Protein AF-A0A392QJ51-F1 (afdb_monomer)

pLDDT: mean 86.75, std 9.47, range [63.25, 97.25]

Foldseek 3Di:
DVVVVVVVVVVCVVVVVVVVVVVVVVVCVVPDDDPDDPPDPPDDDDPDDPPDDDDDPDWDDDPVGRPDTDD

Sequence (71 aa):
MAAVAISQSGFMAPGASKAKSSAASILAILDQKSKIDTSDESGMTLEDVKGEIEFHNVAFKYPTRPDVHIF

Radius of gyration: 25.88 Å; Cα contacts (8 Å, |Δi|>4): 12; chains: 1; bounding box: 57×29×68 Å

Structure (mmCIF, N/CA/C/O backbone):
data_AF-A0A392QJ51-F1
#
_entry.id   AF-A0A392QJ51-F1
#
loop_
_atom_site.group_PDB
_atom_site.id
_atom_site.type_symbol
_atom_site.label_atom_id
_atom_site.label_alt_id
_atom_site.label_comp_id
_atom_site.label_asym_id
_atom_site.label_entity_id
_atom_site.label_seq_id
_atom_site.pdbx_PDB_ins_code
_atom_site.Cartn_x
_atom_site.Cartn_y
_atom_site.Cartn_z
_atom_site.occupancy
_atom_site.B_iso_or_equiv
_atom_site.auth_seq_id
_atom_site.auth_comp_id
_atom_site.auth_asym_id
_atom_site.auth_atom_id
_atom_site.pdbx_PDB_model_num
ATOM 1 N N . MET A 1 1 ? 36.816 -5.373 -41.823 1.00 63.25 1 MET A N 1
ATOM 2 C CA . MET A 1 1 ? 36.562 -4.905 -40.437 1.00 63.25 1 MET A CA 1
ATOM 3 C C . MET A 1 1 ? 35.134 -4.385 -40.213 1.00 63.25 1 MET A C 1
ATOM 5 O O . MET A 1 1 ? 34.605 -4.636 -39.142 1.00 63.25 1 MET A O 1
ATOM 9 N N . ALA A 1 2 ? 34.461 -3.761 -41.192 1.00 67.31 2 ALA A N 1
ATOM 10 C CA . ALA A 1 2 ? 33.088 -3.245 -41.024 1.00 67.31 2 ALA A CA 1
ATOM 11 C C . ALA A 1 2 ? 32.008 -4.313 -40.717 1.00 67.31 2 ALA A C 1
ATOM 13 O O . ALA A 1 2 ? 31.143 -4.084 -39.877 1.00 67.31 2 ALA A O 1
ATOM 14 N N . ALA A 1 3 ? 32.083 -5.505 -41.326 1.00 68.25 3 ALA A N 1
ATOM 15 C CA . ALA A 1 3 ? 31.113 -6.584 -41.082 1.00 68.25 3 ALA A CA 1
ATOM 16 C C . ALA A 1 3 ? 31.120 -7.096 -39.625 1.00 68.25 3 ALA A C 1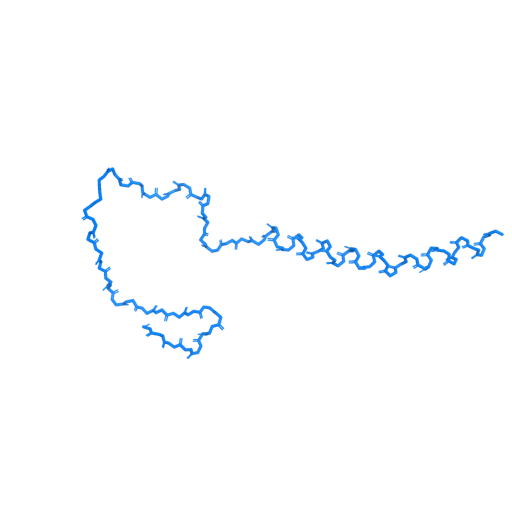
ATOM 18 O O . ALA A 1 3 ? 30.073 -7.416 -39.068 1.00 68.25 3 ALA A O 1
ATOM 19 N N . VAL A 1 4 ? 32.293 -7.109 -38.980 1.00 74.31 4 VAL A N 1
ATOM 20 C CA . VAL A 1 4 ? 32.442 -7.522 -37.574 1.00 74.31 4 VAL A CA 1
ATOM 21 C C . VAL A 1 4 ? 31.803 -6.497 -36.634 1.00 74.31 4 VAL A C 1
ATOM 23 O O . VAL A 1 4 ? 31.151 -6.881 -35.667 1.00 74.31 4 VAL A O 1
ATOM 26 N N . ALA A 1 5 ? 31.921 -5.202 -36.945 1.00 68.44 5 ALA A N 1
ATOM 27 C CA . ALA A 1 5 ? 31.329 -4.133 -36.142 1.00 68.44 5 A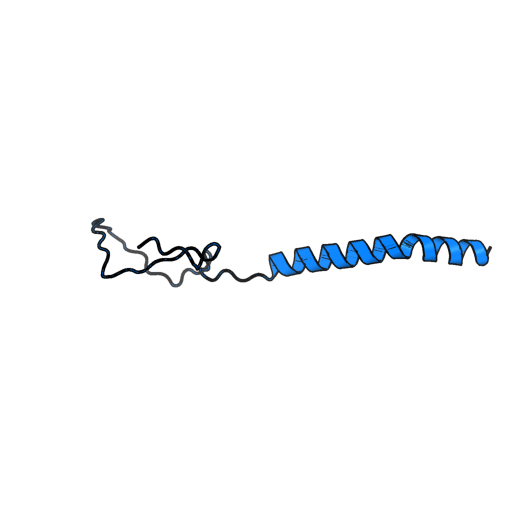LA A CA 1
ATOM 28 C C . ALA A 1 5 ? 29.787 -4.170 -36.155 1.00 68.44 5 ALA A C 1
ATOM 30 O O . ALA A 1 5 ? 29.162 -4.023 -35.108 1.00 68.44 5 ALA A O 1
ATOM 31 N N . ILE A 1 6 ? 29.174 -4.434 -37.315 1.00 71.88 6 ILE A N 1
ATOM 32 C CA . ILE A 1 6 ? 27.710 -4.565 -37.450 1.00 71.88 6 ILE A CA 1
ATOM 33 C C . ILE A 1 6 ? 27.207 -5.847 -36.764 1.00 71.88 6 ILE A C 1
ATOM 35 O O . ILE A 1 6 ? 26.156 -5.850 -36.125 1.00 71.88 6 ILE A O 1
ATOM 39 N N . SER A 1 7 ? 27.971 -6.940 -36.850 1.00 71.62 7 SER A N 1
ATOM 40 C CA . SER A 1 7 ? 27.610 -8.198 -36.189 1.00 71.62 7 SER A CA 1
ATOM 41 C C . SER A 1 7 ? 27.660 -8.091 -34.662 1.00 71.62 7 SER A C 1
ATOM 43 O O . SER A 1 7 ? 26.783 -8.630 -33.988 1.00 71.62 7 SER A O 1
ATOM 45 N N . GLN A 1 8 ? 28.663 -7.403 -34.101 1.00 68.31 8 GLN A N 1
ATOM 46 C CA . GLN A 1 8 ? 28.762 -7.207 -32.652 1.00 68.31 8 GLN A CA 1
ATOM 47 C C . GLN A 1 8 ? 27.665 -6.277 -32.120 1.00 68.31 8 GLN A C 1
ATOM 49 O O . GLN A 1 8 ? 27.091 -6.562 -31.071 1.00 68.31 8 GLN A O 1
ATOM 54 N N . SER A 1 9 ? 27.308 -5.213 -32.848 1.00 67.12 9 SER A N 1
ATOM 55 C CA . SER A 1 9 ? 26.225 -4.314 -32.428 1.00 67.12 9 SER A CA 1
ATOM 56 C C . SER A 1 9 ? 24.853 -4.998 -32.453 1.00 67.12 9 SER A C 1
ATOM 58 O O . SER A 1 9 ? 24.072 -4.838 -31.514 1.00 67.12 9 SER A O 1
ATOM 60 N N . GLY A 1 10 ? 24.585 -5.837 -33.460 1.00 69.62 10 GLY A N 1
ATOM 61 C CA . GLY A 1 10 ? 23.370 -6.654 -33.526 1.00 69.62 10 GLY A CA 1
ATOM 62 C C . GLY A 1 10 ? 23.246 -7.650 -32.365 1.00 69.62 10 GLY A C 1
ATOM 63 O O . GLY A 1 10 ? 22.154 -7.838 -31.829 1.00 69.62 10 GLY A O 1
ATOM 64 N N . PHE A 1 11 ? 24.363 -8.232 -31.915 1.00 69.88 11 PHE A N 1
ATOM 65 C CA . PHE A 1 11 ? 24.388 -9.168 -30.784 1.00 69.88 11 PHE A CA 1
ATOM 66 C C . PHE A 1 11 ? 24.090 -8.498 -29.429 1.00 69.88 11 PHE A C 1
ATOM 68 O O . PHE A 1 11 ? 23.563 -9.143 -28.524 1.00 69.88 11 PHE A O 1
ATOM 75 N N . MET A 1 12 ? 24.370 -7.198 -29.279 1.00 73.31 12 MET A N 1
ATOM 76 C CA . MET A 1 12 ? 24.106 -6.446 -28.042 1.00 73.31 12 MET A CA 1
ATOM 77 C C . MET A 1 12 ? 22.657 -5.941 -27.919 1.00 73.31 12 MET A C 1
ATOM 79 O O . MET A 1 12 ? 22.218 -5.583 -26.821 1.00 73.31 12 MET A O 1
ATOM 83 N N . ALA A 1 13 ? 21.885 -5.941 -29.010 1.00 75.44 13 ALA A N 1
ATOM 84 C CA . ALA A 1 13 ? 20.516 -5.422 -29.037 1.00 75.44 13 ALA A CA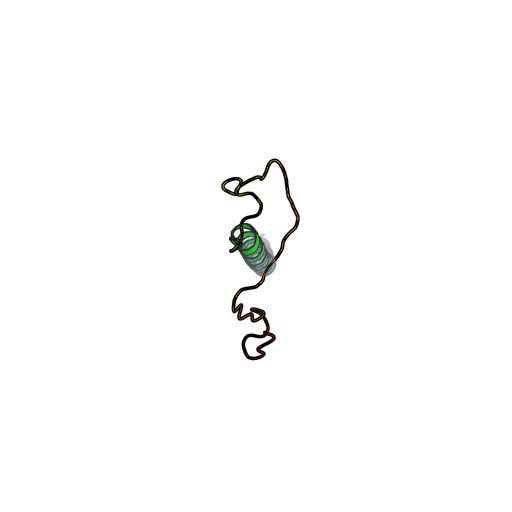 1
ATOM 85 C C . ALA A 1 13 ? 19.544 -6.104 -28.040 1.00 75.44 13 ALA A C 1
ATOM 87 O O . ALA A 1 13 ? 18.787 -5.391 -27.371 1.00 75.44 13 ALA A O 1
ATOM 88 N N . PRO A 1 14 ? 19.567 -7.440 -27.838 1.00 81.19 14 PRO A N 1
ATOM 89 C CA . PRO A 1 14 ? 18.709 -8.094 -26.846 1.00 81.19 14 PRO A CA 1
ATOM 90 C C . PRO A 1 14 ? 19.027 -7.678 -25.402 1.00 81.19 14 PRO A C 1
ATOM 92 O O . PRO A 1 14 ? 18.119 -7.564 -24.577 1.00 81.19 14 PRO A O 1
ATOM 95 N N . GLY A 1 15 ? 20.304 -7.422 -25.092 1.00 84.62 15 GLY A N 1
ATOM 96 C CA . GLY A 1 15 ? 20.736 -6.950 -23.775 1.00 84.62 15 GLY A CA 1
ATOM 97 C C . GLY A 1 15 ? 20.210 -5.549 -23.471 1.00 84.62 15 GLY A C 1
ATOM 98 O O . GLY A 1 15 ? 19.647 -5.319 -22.402 1.00 84.62 15 GLY A O 1
ATOM 99 N N . ALA A 1 16 ? 20.298 -4.643 -24.448 1.00 87.00 16 ALA A N 1
ATOM 100 C CA . ALA A 1 16 ? 19.741 -3.296 -24.341 1.00 87.00 16 ALA A CA 1
ATOM 101 C C . ALA A 1 16 ? 18.212 -3.302 -24.153 1.00 87.00 16 ALA A C 1
ATOM 103 O O . ALA A 1 16 ? 17.687 -2.558 -23.324 1.00 87.00 16 ALA A O 1
ATOM 104 N N . SER A 1 17 ? 17.491 -4.171 -24.870 1.00 87.38 17 SER A N 1
ATOM 105 C CA . SER A 1 17 ? 16.038 -4.319 -24.712 1.00 87.38 17 SER A CA 1
ATOM 106 C C . SER A 1 17 ? 15.653 -4.803 -23.307 1.00 87.38 17 SER A C 1
ATOM 108 O O . SER A 1 17 ? 14.791 -4.197 -22.664 1.00 87.38 17 SER A O 1
ATOM 110 N N . LYS A 1 18 ? 16.339 -5.831 -22.785 1.00 91.88 18 LYS A N 1
ATOM 111 C CA . LYS A 1 18 ? 16.130 -6.316 -21.411 1.00 91.88 18 LYS A CA 1
ATOM 112 C C . LYS A 1 18 ? 16.446 -5.243 -20.373 1.00 91.88 18 LYS A C 1
ATOM 114 O O . LYS A 1 18 ? 15.640 -5.030 -19.474 1.00 91.88 18 LYS A O 1
ATOM 119 N N . ALA A 1 19 ? 17.564 -4.532 -20.524 1.00 93.19 19 ALA A N 1
ATOM 120 C CA . ALA A 1 19 ? 17.939 -3.445 -19.623 1.00 93.19 19 ALA A CA 1
ATOM 121 C C . ALA A 1 19 ? 16.865 -2.348 -19.578 1.00 93.19 19 ALA A C 1
ATOM 123 O O . ALA A 1 19 ? 16.468 -1.921 -18.496 1.00 93.19 19 ALA A O 1
ATOM 124 N N . LYS A 1 20 ? 16.333 -1.950 -20.742 1.00 94.00 20 LYS A N 1
ATOM 125 C CA . LYS A 1 20 ? 15.243 -0.972 -20.832 1.00 94.00 20 LYS A CA 1
ATOM 126 C C . LYS A 1 20 ? 13.979 -1.454 -20.117 1.00 94.00 20 LYS A C 1
ATOM 128 O O . LYS A 1 20 ? 13.377 -0.680 -19.380 1.00 94.00 20 LYS A O 1
ATOM 133 N N . SER A 1 21 ? 13.589 -2.716 -20.311 1.00 94.75 21 SER A N 1
ATOM 134 C CA . SER A 1 21 ? 12.419 -3.294 -19.637 1.00 94.75 21 SER A CA 1
ATOM 135 C C . SER A 1 21 ? 12.596 -3.326 -18.119 1.00 94.75 21 SER A C 1
ATOM 137 O O . SER A 1 21 ? 11.692 -2.920 -17.397 1.00 94.75 21 SER A O 1
ATOM 139 N N . SER A 1 22 ? 13.758 -3.763 -17.631 1.00 96.06 22 SER A N 1
ATOM 140 C CA . SER A 1 22 ? 14.040 -3.813 -16.194 1.00 96.06 22 SER A CA 1
ATOM 141 C C . SER A 1 22 ? 14.060 -2.420 -15.568 1.00 96.06 22 SER A C 1
ATOM 143 O O . SER A 1 22 ? 13.476 -2.219 -14.506 1.00 96.06 22 SER A O 1
ATOM 145 N N . ALA A 1 23 ? 14.682 -1.444 -16.237 1.00 96.62 23 ALA A N 1
ATOM 146 C CA . ALA A 1 23 ? 14.688 -0.058 -15.779 1.00 96.62 23 ALA A CA 1
ATOM 147 C C . ALA A 1 23 ? 13.264 0.512 -15.690 1.00 96.62 23 ALA A C 1
ATOM 149 O O . ALA A 1 23 ? 12.925 1.140 -14.692 1.00 96.62 23 ALA A O 1
ATOM 150 N N . ALA A 1 24 ? 12.412 0.236 -16.684 1.00 96.00 24 ALA A N 1
ATOM 151 C CA . ALA A 1 24 ? 11.012 0.653 -16.658 1.00 96.00 24 ALA A CA 1
ATOM 152 C C . ALA A 1 24 ? 10.243 0.047 -15.472 1.00 96.00 24 ALA A C 1
ATOM 154 O O . ALA A 1 24 ? 9.488 0.756 -14.816 1.00 96.00 24 ALA A O 1
ATOM 155 N N . SER A 1 25 ? 10.459 -1.234 -15.152 1.00 97.00 25 SER A N 1
ATOM 156 C CA . SER A 1 25 ? 9.836 -1.872 -13.984 1.00 97.00 25 SER A CA 1
ATOM 157 C C . SER A 1 25 ? 10.298 -1.265 -12.658 1.00 97.00 25 SER A C 1
ATOM 159 O O . SER A 1 25 ? 9.474 -1.056 -11.774 1.00 97.00 25 SER A O 1
ATOM 161 N N . ILE A 1 26 ? 11.592 -0.960 -12.516 1.00 97.25 26 ILE A N 1
ATOM 162 C CA . ILE A 1 26 ? 12.127 -0.327 -11.301 1.00 97.25 26 ILE A CA 1
ATOM 163 C C . ILE A 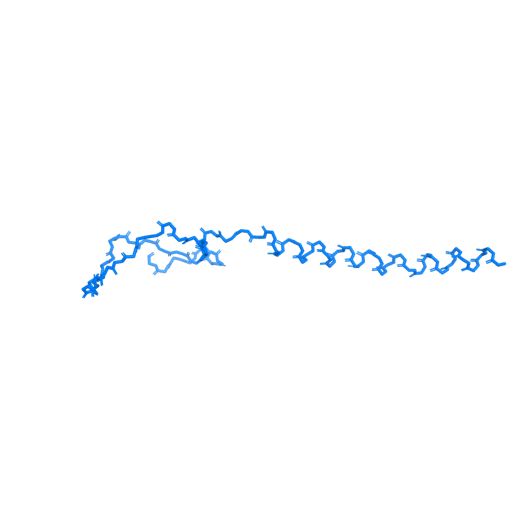1 26 ? 11.540 1.075 -11.130 1.00 97.25 26 ILE A C 1
ATOM 165 O O . ILE A 1 26 ? 11.060 1.400 -10.049 1.00 97.25 26 ILE A O 1
ATOM 169 N N . LEU A 1 27 ? 11.530 1.883 -12.194 1.00 96.06 27 LEU A N 1
ATOM 170 C CA . LEU A 1 27 ? 10.942 3.222 -12.153 1.00 96.06 27 LEU A CA 1
ATOM 171 C C . LEU A 1 27 ? 9.448 3.168 -11.822 1.00 96.06 27 LEU A C 1
ATOM 173 O O . LEU A 1 27 ? 8.994 3.933 -10.984 1.00 96.06 27 LEU A O 1
ATOM 177 N N . ALA A 1 28 ? 8.706 2.201 -12.369 1.00 95.94 28 ALA A N 1
ATOM 178 C CA . ALA A 1 28 ? 7.295 2.022 -12.036 1.00 95.94 28 ALA A CA 1
ATOM 179 C C . ALA A 1 28 ? 7.053 1.725 -10.543 1.00 95.94 28 ALA A C 1
ATOM 181 O O . ALA A 1 28 ? 6.041 2.160 -10.000 1.00 95.94 28 ALA A O 1
ATOM 182 N N . ILE A 1 29 ? 7.964 1.002 -9.878 1.00 94.88 29 ILE A N 1
ATOM 183 C CA . ILE A 1 29 ? 7.897 0.761 -8.426 1.00 94.88 29 ILE A CA 1
ATOM 184 C C . ILE A 1 29 ? 8.233 2.040 -7.652 1.00 94.88 29 ILE A C 1
ATOM 186 O O . ILE A 1 29 ? 7.554 2.355 -6.681 1.00 94.88 29 ILE A O 1
ATOM 190 N N . LEU A 1 30 ? 9.263 2.777 -8.073 1.00 92.69 30 LEU A N 1
ATOM 191 C CA . LEU A 1 30 ? 9.677 4.022 -7.414 1.00 92.69 30 LEU A CA 1
ATOM 192 C C . LEU A 1 30 ? 8.614 5.124 -7.528 1.00 92.69 30 LEU A C 1
ATOM 194 O O . LEU A 1 30 ? 8.388 5.856 -6.570 1.00 92.69 30 LEU A O 1
ATOM 198 N N . ASP A 1 31 ? 7.939 5.208 -8.672 1.00 92.62 31 ASP A N 1
ATOM 199 C CA . ASP A 1 31 ? 6.885 6.191 -8.938 1.00 92.62 31 ASP A CA 1
ATOM 200 C C . ASP A 1 31 ? 5.528 5.791 -8.326 1.00 92.62 31 ASP A C 1
ATOM 202 O O . ASP A 1 31 ? 4.568 6.572 -8.349 1.00 92.62 31 ASP A O 1
ATOM 206 N N . GLN A 1 32 ? 5.412 4.573 -7.787 1.00 91.94 32 GLN A N 1
ATOM 207 C CA . GLN A 1 32 ? 4.175 4.084 -7.195 1.00 91.94 32 GLN A CA 1
ATOM 208 C C . GLN A 1 32 ? 3.827 4.886 -5.936 1.00 91.94 32 GLN A C 1
ATOM 210 O O . GLN A 1 32 ? 4.518 4.837 -4.922 1.00 91.94 32 GLN A O 1
ATOM 215 N N . LYS A 1 33 ? 2.676 5.561 -5.963 1.00 89.25 33 LYS A N 1
ATOM 216 C CA . LYS A 1 33 ? 2.150 6.277 -4.796 1.00 89.25 33 LYS A CA 1
ATOM 217 C C . LYS A 1 33 ? 1.322 5.350 -3.909 1.00 89.25 33 LYS A C 1
ATOM 219 O O . LYS A 1 33 ? 0.381 4.706 -4.384 1.00 89.25 33 LYS A O 1
ATOM 224 N N . SER A 1 34 ? 1.653 5.301 -2.619 1.00 90.06 34 SER A N 1
ATOM 225 C CA . SER A 1 34 ? 0.818 4.633 -1.618 1.00 90.06 34 SER A CA 1
ATOM 226 C C . SER A 1 34 ? -0.489 5.403 -1.425 1.00 90.06 34 SER A C 1
ATOM 228 O O . SER A 1 34 ? -0.508 6.630 -1.463 1.00 90.06 34 SER A O 1
ATOM 230 N N . LYS A 1 35 ? -1.594 4.684 -1.198 1.00 89.75 35 LYS A N 1
ATOM 231 C CA . LYS A 1 35 ? -2.882 5.308 -0.839 1.00 89.75 35 LYS A CA 1
ATOM 232 C C . LYS A 1 35 ? -2.863 5.915 0.565 1.00 89.75 35 LYS A C 1
ATOM 234 O O . LYS A 1 35 ? -3.657 6.800 0.848 1.00 89.75 35 LYS A O 1
ATOM 239 N N . ILE A 1 36 ? -1.996 5.390 1.426 1.00 90.69 36 ILE A N 1
ATOM 240 C CA . ILE A 1 36 ? -1.750 5.876 2.781 1.00 90.69 36 ILE A CA 1
ATOM 241 C C . ILE A 1 36 ? -0.269 6.240 2.816 1.00 90.69 36 ILE A C 1
ATOM 243 O O . ILE A 1 36 ? 0.579 5.345 2.744 1.00 90.69 36 ILE A O 1
ATOM 247 N N . ASP A 1 37 ? 0.035 7.534 2.825 1.00 89.56 37 ASP A N 1
ATOM 248 C CA . ASP A 1 37 ? 1.410 8.024 2.868 1.00 89.56 37 ASP A CA 1
ATOM 249 C C . ASP A 1 37 ? 1.901 8.037 4.316 1.00 89.56 37 ASP A C 1
ATOM 251 O O . ASP A 1 37 ? 1.323 8.694 5.174 1.00 89.56 37 ASP A O 1
ATOM 255 N N . THR A 1 38 ? 2.955 7.276 4.596 1.00 86.69 38 THR A N 1
ATOM 256 C CA . THR A 1 38 ? 3.559 7.207 5.932 1.00 86.69 38 THR A CA 1
ATOM 257 C C . THR A 1 38 ? 4.470 8.390 6.231 1.00 86.69 38 THR A C 1
ATOM 259 O O . THR A 1 38 ? 4.852 8.575 7.381 1.00 86.69 38 THR A O 1
ATOM 262 N N . SER A 1 39 ? 4.873 9.139 5.205 1.00 88.12 39 SER A N 1
ATOM 263 C CA . SER A 1 39 ? 5.732 10.318 5.345 1.00 88.12 39 SER A CA 1
ATOM 264 C C . SER A 1 39 ? 4.920 11.596 5.547 1.00 88.12 39 SER A C 1
ATOM 266 O O . SER A 1 39 ? 5.504 12.654 5.759 1.00 88.12 39 SER A O 1
ATOM 268 N N . ASP A 1 40 ? 3.592 11.514 5.437 1.00 90.62 40 ASP A N 1
ATOM 269 C CA . ASP A 1 40 ? 2.711 12.652 5.649 1.00 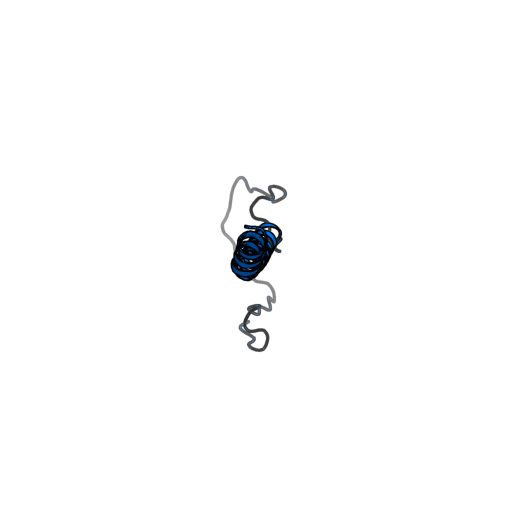90.62 40 ASP A CA 1
ATOM 270 C C . ASP A 1 40 ? 2.542 12.928 7.149 1.00 90.62 40 ASP A C 1
ATOM 272 O O . ASP A 1 40 ? 1.987 12.123 7.898 1.00 90.62 40 ASP A O 1
ATOM 276 N N . GLU A 1 41 ? 3.019 14.093 7.580 1.00 90.38 41 GLU A N 1
ATOM 277 C CA . GLU A 1 41 ? 2.940 14.568 8.965 1.00 90.38 41 GLU A CA 1
ATOM 278 C C . GLU A 1 41 ? 1.682 15.413 9.231 1.00 90.38 41 GLU A C 1
ATOM 280 O O . GLU A 1 41 ? 1.537 15.985 10.308 1.00 90.38 41 GLU A O 1
ATOM 285 N N . SER A 1 42 ? 0.745 15.499 8.277 1.00 91.44 42 SER A N 1
ATOM 286 C CA . SER A 1 42 ? -0.514 16.245 8.436 1.00 91.44 42 SER A CA 1
ATOM 287 C C . SER A 1 42 ? -1.478 15.657 9.480 1.00 91.44 42 SER A C 1
ATOM 289 O O . SER A 1 42 ? -2.492 16.277 9.813 1.00 91.44 42 SER A O 1
ATOM 291 N N . GLY A 1 43 ? -1.178 14.462 9.996 1.00 89.44 43 GLY A N 1
ATOM 292 C CA . GLY A 1 43 ? -1.967 13.777 11.013 1.00 89.44 43 GLY A CA 1
ATOM 293 C C . GLY A 1 43 ? -2.018 14.506 12.360 1.00 89.44 43 GLY A C 1
ATOM 294 O O . GLY A 1 43 ? -1.210 15.375 12.678 1.00 89.44 43 GLY A O 1
ATOM 295 N N . MET A 1 44 ? -2.988 14.122 13.189 1.00 91.62 44 MET A N 1
ATOM 296 C CA . MET A 1 44 ? -3.107 14.634 14.552 1.00 91.62 44 MET A CA 1
ATOM 297 C C . MET A 1 44 ? -2.271 13.788 15.515 1.00 91.62 44 MET A C 1
ATOM 299 O O . MET A 1 44 ? -2.523 12.594 15.675 1.00 91.62 44 MET A O 1
ATOM 303 N N . THR A 1 45 ? -1.333 14.426 16.213 1.00 91.06 45 THR A N 1
ATOM 304 C CA . THR A 1 45 ? -0.598 13.819 17.329 1.00 91.06 45 THR A CA 1
ATOM 305 C C . THR A 1 45 ? -1.290 14.180 18.638 1.00 91.06 45 THR A C 1
ATOM 307 O O . THR A 1 45 ? -1.438 15.358 18.957 1.00 91.06 45 THR A O 1
ATOM 310 N N . LEU A 1 46 ? -1.739 13.177 19.393 1.00 91.56 46 LEU A N 1
ATOM 311 C CA . LEU A 1 46 ? -2.352 13.378 20.707 1.00 91.56 46 LEU A CA 1
ATOM 312 C C . LEU A 1 46 ? -1.260 13.425 21.788 1.00 91.56 46 LEU A C 1
ATOM 314 O O . LEU A 1 46 ? -0.383 12.565 21.803 1.00 91.56 46 LEU A O 1
ATOM 318 N N . GLU A 1 47 ? -1.327 14.403 22.696 1.00 92.69 47 GLU A N 1
ATOM 319 C CA . GLU A 1 47 ? -0.382 14.536 23.823 1.00 92.69 47 GLU A CA 1
ATOM 320 C C . GLU A 1 47 ? -0.583 13.454 24.895 1.00 92.69 47 GLU A C 1
ATOM 322 O O . GLU A 1 47 ? 0.381 12.996 25.503 1.00 92.69 47 GLU A O 1
ATOM 327 N N . ASP A 1 48 ? -1.834 13.034 25.101 1.00 92.88 48 ASP A N 1
ATOM 328 C CA . ASP A 1 48 ? -2.215 11.958 26.013 1.00 92.88 48 ASP A CA 1
ATOM 329 C C . ASP A 1 48 ? -3.278 11.067 25.355 1.00 92.88 48 ASP A C 1
ATOM 331 O O . ASP A 1 48 ? -4.196 11.553 24.685 1.00 92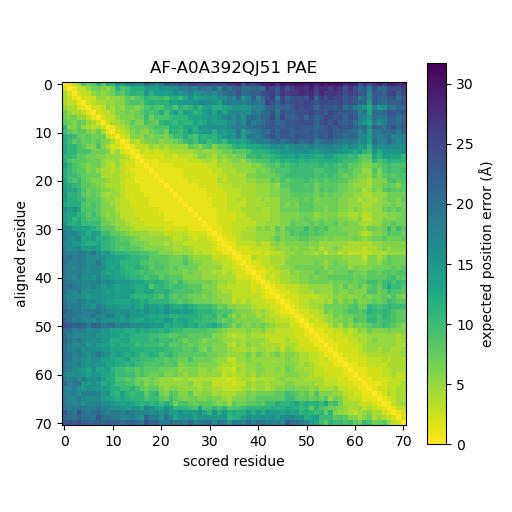.88 48 ASP A O 1
ATOM 335 N N . VAL A 1 49 ? -3.148 9.750 25.518 1.00 93.44 49 VAL A N 1
ATOM 336 C CA . VAL A 1 49 ? -3.980 8.752 24.834 1.00 93.44 49 VAL A CA 1
ATOM 337 C C . VAL A 1 49 ? -4.637 7.848 25.871 1.00 93.44 49 VAL A C 1
ATOM 339 O O . VAL A 1 49 ? -3.987 6.996 26.468 1.00 93.44 49 VAL A O 1
ATOM 342 N N . LYS A 1 50 ? -5.961 7.982 26.032 1.00 93.25 50 LYS A N 1
ATOM 343 C CA . LYS A 1 50 ? -6.759 7.129 26.936 1.00 93.25 50 LYS A CA 1
ATOM 344 C C . LYS A 1 50 ? -6.857 5.666 26.485 1.00 93.25 50 LYS A C 1
ATOM 346 O O . LYS A 1 50 ? -7.077 4.791 27.314 1.00 93.25 50 LYS A O 1
ATOM 351 N N . GLY A 1 51 ? -6.707 5.403 25.184 1.00 91.75 51 GLY A N 1
ATOM 352 C CA . GL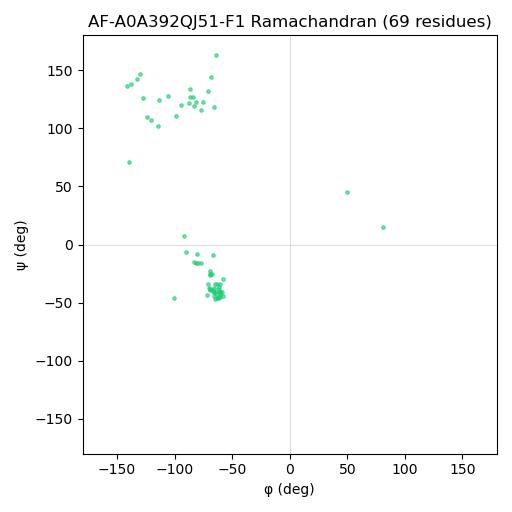Y A 1 51 ? -6.718 4.047 24.619 1.00 91.75 51 GLY A CA 1
ATOM 353 C C . GLY A 1 51 ? -8.107 3.435 24.399 1.00 91.75 51 GLY A C 1
ATOM 354 O O . GLY A 1 51 ? -8.210 2.230 24.188 1.00 91.75 51 GLY A O 1
ATOM 355 N N . GLU A 1 52 ? -9.171 4.236 24.432 1.00 94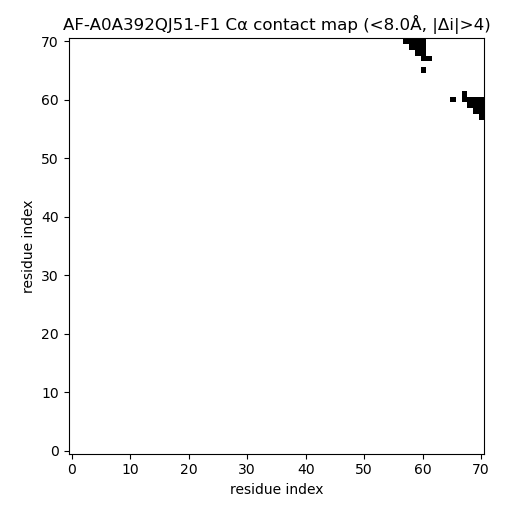.31 52 GLU A N 1
ATOM 356 C CA . GLU A 1 52 ? -10.520 3.784 24.077 1.00 94.31 52 GLU A CA 1
ATOM 357 C C . GLU A 1 52 ? -10.640 3.650 22.550 1.00 94.31 52 GLU A C 1
ATOM 359 O O . GLU A 1 52 ? -10.379 4.602 21.813 1.00 94.31 52 GLU A O 1
ATOM 364 N N . ILE A 1 53 ? -11.001 2.456 22.067 1.00 94.00 53 ILE A N 1
ATOM 365 C CA . ILE A 1 53 ? -11.134 2.145 20.638 1.00 94.00 53 ILE A CA 1
ATOM 366 C C . ILE A 1 53 ? -12.512 1.536 20.403 1.00 94.00 53 ILE A C 1
ATOM 368 O O . ILE A 1 53 ? -12.865 0.530 21.017 1.00 94.00 53 ILE A O 1
ATOM 372 N N . GLU A 1 54 ? -13.263 2.111 19.469 1.00 94.75 54 GLU A N 1
ATOM 373 C CA . GLU A 1 54 ? -14.587 1.634 19.078 1.00 94.75 54 GLU A CA 1
ATOM 374 C C . GLU A 1 54 ? -14.691 1.508 17.556 1.00 94.75 54 GLU A C 1
ATOM 376 O O . GLU A 1 54 ? -14.109 2.294 16.806 1.00 94.75 54 GLU A O 1
ATOM 381 N N . PHE A 1 55 ? -15.468 0.529 17.095 1.00 93.81 55 PHE A N 1
ATOM 382 C CA . PHE A 1 55 ? -15.770 0.324 15.681 1.00 93.81 55 PHE A CA 1
ATOM 383 C C . PHE A 1 55 ? -17.253 0.587 15.442 1.00 93.81 55 PHE A C 1
ATOM 385 O O . PHE A 1 55 ? -18.106 -0.054 16.051 1.00 93.81 55 PHE A O 1
ATOM 392 N N . HIS A 1 56 ? -17.563 1.489 14.513 1.00 93.12 56 HIS A N 1
ATOM 393 C CA . HIS A 1 56 ? -18.938 1.869 14.191 1.00 93.12 56 HIS A CA 1
ATOM 394 C C . HIS A 1 56 ? -19.279 1.448 12.762 1.00 93.12 56 HIS A C 1
ATOM 396 O O . HIS A 1 56 ? -18.862 2.092 11.804 1.00 93.12 56 HIS A O 1
ATOM 402 N N . ASN A 1 57 ? -20.024 0.344 12.630 1.00 90.31 57 ASN A N 1
ATOM 403 C CA . ASN A 1 57 ? -20.575 -0.165 11.365 1.00 90.31 57 ASN A CA 1
ATOM 404 C C . ASN A 1 57 ? -19.543 -0.266 10.215 1.00 90.31 57 ASN A C 1
ATOM 406 O O . ASN A 1 57 ? -19.796 0.161 9.084 1.00 90.31 57 ASN A O 1
ATOM 410 N N . VAL A 1 58 ? -18.361 -0.804 10.524 1.00 90.06 58 VAL A N 1
ATOM 411 C CA . VAL A 1 58 ? -17.234 -0.920 9.589 1.00 90.06 58 VAL A CA 1
ATOM 412 C C . VAL A 1 58 ? -17.414 -2.139 8.689 1.00 90.06 58 VAL A C 1
ATOM 414 O O . VAL A 1 58 ? -17.482 -3.256 9.187 1.00 90.06 58 VAL A O 1
ATOM 417 N N . ALA A 1 59 ? -17.419 -1.919 7.373 1.00 89.62 59 ALA A N 1
ATOM 418 C CA . ALA A 1 59 ? -17.356 -2.978 6.370 1.00 89.62 59 ALA A CA 1
ATOM 419 C C . ALA A 1 59 ? -15.962 -3.000 5.733 1.00 89.62 59 ALA A C 1
ATOM 421 O O . ALA A 1 59 ? -15.479 -1.972 5.247 1.00 89.62 59 ALA A O 1
ATOM 422 N N . PHE A 1 60 ? -15.312 -4.161 5.706 1.00 89.62 60 PHE A N 1
ATOM 423 C CA . PHE A 1 60 ? -13.937 -4.287 5.230 1.00 89.62 60 PHE A CA 1
ATOM 424 C C . PHE A 1 60 ? -13.744 -5.453 4.258 1.00 89.62 60 PHE A C 1
ATOM 426 O O . PHE A 1 60 ? -14.297 -6.548 4.405 1.00 89.62 60 PHE A O 1
ATOM 433 N N . LYS A 1 61 ? -12.901 -5.209 3.247 1.00 92.31 61 LYS A N 1
ATOM 434 C CA . LYS A 1 61 ? -12.479 -6.195 2.251 1.00 92.31 61 LYS A CA 1
ATOM 435 C C . LYS A 1 61 ? -11.009 -6.006 1.907 1.00 92.31 61 LYS A C 1
ATOM 437 O O . LYS A 1 61 ? -10.556 -4.888 1.662 1.00 92.31 61 LYS A O 1
ATOM 442 N N . TYR A 1 62 ? -10.275 -7.111 1.818 1.00 92.25 62 TYR A N 1
ATOM 443 C CA . TYR A 1 62 ? -8.895 -7.070 1.347 1.00 92.25 62 TYR A CA 1
ATOM 444 C C . TYR A 1 62 ? -8.850 -6.782 -0.163 1.00 92.25 62 TYR A C 1
ATOM 446 O O . TYR A 1 62 ? -9.518 -7.486 -0.922 1.00 92.25 62 TYR A O 1
ATOM 454 N N . PRO A 1 63 ? -8.018 -5.833 -0.639 1.00 90.12 63 PRO A N 1
ATOM 455 C CA . PRO A 1 63 ? -7.934 -5.503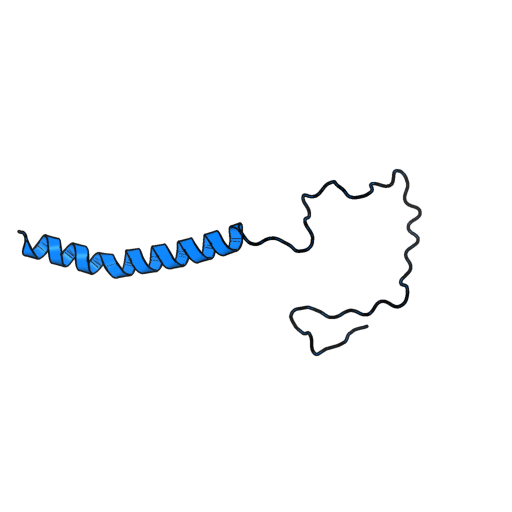 -2.066 1.00 90.12 63 PRO A CA 1
ATOM 456 C C . PRO A 1 63 ? -7.553 -6.686 -2.966 1.00 90.12 63 PRO A C 1
ATOM 458 O O . PRO A 1 63 ? -7.965 -6.742 -4.118 1.00 90.12 63 PRO A O 1
ATOM 461 N N . THR A 1 64 ? -6.778 -7.640 -2.444 1.00 92.81 64 THR A N 1
ATOM 462 C CA . THR A 1 64 ? -6.358 -8.849 -3.170 1.00 92.81 64 THR A CA 1
ATOM 463 C C . THR A 1 64 ? -7.452 -9.912 -3.275 1.00 92.81 64 THR A C 1
ATOM 465 O O . THR A 1 64 ? -7.322 -10.830 -4.079 1.00 92.81 64 THR A O 1
ATOM 468 N N . ARG A 1 65 ? -8.515 -9.819 -2.465 1.00 91.62 65 ARG A N 1
ATOM 469 C CA . ARG A 1 65 ? -9.651 -10.755 -2.435 1.00 91.62 65 ARG A CA 1
ATOM 470 C C . ARG A 1 65 ? -10.967 -9.978 -2.272 1.00 91.62 65 ARG A C 1
ATOM 472 O O . ARG A 1 65 ? -11.573 -10.033 -1.204 1.00 91.62 65 ARG A O 1
ATOM 479 N N . PRO A 1 66 ? -11.411 -9.247 -3.310 1.00 86.62 66 PRO A N 1
ATOM 480 C CA . PRO A 1 66 ? -12.579 -8.363 -3.222 1.00 86.62 66 PRO A CA 1
ATOM 481 C C . PRO A 1 66 ? -13.914 -9.115 -3.075 1.00 86.62 66 PRO A C 1
ATOM 483 O O . PRO A 1 66 ? -14.894 -8.560 -2.569 1.00 86.62 66 PRO A O 1
ATOM 486 N N . ASP A 1 67 ? -13.956 -10.379 -3.491 1.00 88.31 67 ASP A N 1
ATOM 487 C CA . ASP A 1 67 ? -15.172 -11.198 -3.460 1.00 88.31 67 ASP A CA 1
ATOM 488 C C . ASP A 1 67 ? -15.448 -11.801 -2.077 1.00 88.31 67 ASP A C 1
ATOM 490 O O . ASP A 1 67 ? -16.565 -12.228 -1.793 1.00 88.31 67 ASP A O 1
ATOM 494 N N . VAL A 1 68 ? -14.451 -11.801 -1.188 1.00 83.12 68 VAL A N 1
ATOM 495 C CA . VAL A 1 68 ? -14.586 -12.315 0.176 1.00 83.12 68 VAL A CA 1
ATOM 496 C C . VAL A 1 68 ? -14.823 -11.146 1.124 1.00 83.12 68 VAL A C 1
ATOM 498 O O . VAL A 1 68 ? -13.938 -10.328 1.373 1.00 83.12 68 VAL A O 1
ATOM 501 N N . HIS A 1 69 ? -16.036 -11.068 1.658 1.00 75.75 69 HIS A N 1
ATOM 502 C CA . HIS A 1 69 ? -16.382 -10.136 2.724 1.00 75.75 69 HIS A CA 1
ATOM 503 C C . HIS A 1 69 ? -15.990 -10.743 4.075 1.00 75.75 69 HIS A C 1
ATOM 505 O O . HIS A 1 69 ? -16.336 -11.892 4.342 1.00 75.75 69 HIS A O 1
ATOM 511 N N . ILE A 1 70 ? -15.223 -10.002 4.882 1.00 77.75 70 ILE A N 1
ATOM 512 C CA . ILE A 1 70 ? -14.754 -10.480 6.194 1.00 77.75 70 ILE A CA 1
ATOM 513 C C . ILE A 1 70 ? -15.616 -9.904 7.322 1.00 77.75 70 ILE A C 1
ATOM 515 O O . ILE A 1 70 ? -16.026 -10.651 8.206 1.00 77.75 70 ILE A O 1
ATOM 519 N N . PHE A 1 71 ? -15.884 -8.598 7.264 1.00 64.69 71 PHE A N 1
ATOM 520 C CA . PHE A 1 71 ? -16.675 -7.836 8.230 1.00 64.69 71 PHE A CA 1
ATOM 521 C C . PHE A 1 71 ? -17.563 -6.853 7.488 1.00 64.69 71 PHE A C 1
ATOM 523 O O . PHE A 1 71 ? -17.028 -6.249 6.519 1.00 64.69 71 PHE A O 1
#

Solvent-accessible surface area (backbone atoms only — not comparable to full-atom values): 4848 Å² total; per-residue (Å²): 116,68,69,60,56,56,52,54,55,61,67,46,48,65,57,55,52,50,51,52,52,52,51,52,56,52,50,54,60,71,69,55,76,65,96,72,62,87,86,60,77,88,64,88,83,75,94,73,81,92,79,86,82,87,84,79,90,69,74,48,62,51,88,95,44,71,87,51,76,82,76

Organism: NCBI:txid97028

Secondary structure (DSSP, 8-state):
-HHHHHHHHHHHHHHHHHHHHHHHHHHHHHTPPPSS-TT---SPPPSS--------S-----TT-TT----

InterPro domains:
  IPR027417 P-loop containing nucleoside triphosphate hydrolase [G3DSA:3.40.50.300] (43-71)
  IPR036640 ABC transporter type 1, transmembrane domain superfamily [G3DSA:1.20.1560.10] (1-42)
  IPR039421 Type 1 protein exporter [PTHR43394] (5-71)

Mean predicted aligned error: 9.12 Å